Protein AF-A0A235B1N5-F1 (afdb_monomer_lite)

Organism: NCBI:txid1642702

Radius of gyration: 11.46 Å; chains: 1; bounding box: 26×24×28 Å

pLDDT: mean 78.3, std 10.1, range [47.28, 90.31]

Sequence (85 aa):
MLEISSDLHYGIFKRTNDWGSYLMLRKIKDYYKTDLTLANSQIDKLRSELEQVSLFLDERDRTELFKLTTELVGNKVQKVRVTGD

Structure (mmCIF, N/CA/C/O backbone):
data_AF-A0A235B1N5-F1
#
_entry.id   AF-A0A235B1N5-F1
#
loop_
_atom_site.group_PDB
_atom_site.id
_atom_site.type_symbol
_atom_site.label_atom_id
_atom_site.label_alt_id
_atom_site.label_comp_id
_atom_site.label_asym_id
_atom_site.label_entity_id
_atom_site.label_seq_id
_atom_site.pdbx_PDB_ins_code
_atom_site.Cartn_x
_atom_site.C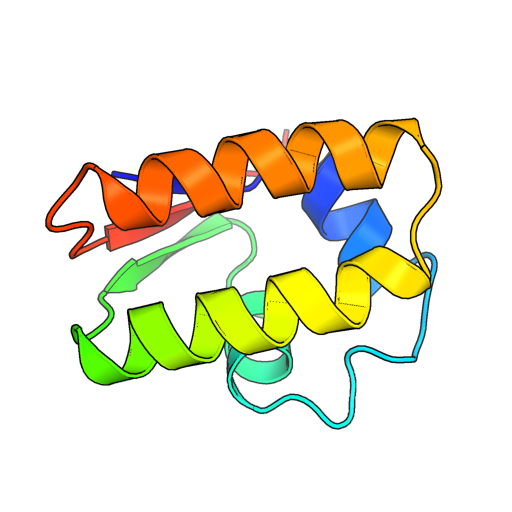artn_y
_atom_site.Cartn_z
_atom_site.occupancy
_atom_site.B_iso_or_equiv
_atom_site.auth_seq_id
_atom_site.auth_comp_id
_atom_site.auth_asym_id
_atom_site.auth_atom_id
_atom_site.pdbx_PDB_model_num
ATOM 1 N N . MET A 1 1 ? -11.431 8.319 2.511 1.00 63.75 1 MET A N 1
ATOM 2 C CA . MET A 1 1 ? -11.246 6.999 1.875 1.00 63.75 1 MET A CA 1
ATOM 3 C C . MET A 1 1 ? -10.019 7.136 1.006 1.00 63.75 1 MET A C 1
ATOM 5 O O . MET A 1 1 ? -9.949 8.136 0.310 1.00 63.75 1 MET A O 1
ATOM 9 N N . LEU A 1 2 ? -9.054 6.232 1.126 1.00 68.56 2 LEU A N 1
ATOM 10 C CA . LEU A 1 2 ? -7.830 6.257 0.320 1.00 68.56 2 LEU A CA 1
ATOM 11 C C . LEU A 1 2 ? -8.000 5.312 -0.866 1.00 68.56 2 LEU A C 1
ATOM 13 O O . LEU A 1 2 ? -8.538 4.225 -0.663 1.00 68.56 2 LEU A O 1
ATOM 17 N N . GLU A 1 3 ? -7.542 5.697 -2.051 1.00 74.62 3 GLU A N 1
ATOM 18 C CA . GLU A 1 3 ? -7.626 4.867 -3.252 1.00 74.62 3 GLU A CA 1
ATOM 19 C C . GLU A 1 3 ? -6.231 4.511 -3.778 1.00 74.62 3 GLU A C 1
ATOM 21 O O . GLU A 1 3 ? -5.414 5.396 -4.006 1.00 74.62 3 GLU A O 1
ATOM 26 N N . ILE A 1 4 ? -5.955 3.216 -3.955 1.00 80.12 4 ILE A N 1
ATOM 27 C CA . ILE A 1 4 ? -4.763 2.722 -4.656 1.00 80.12 4 ILE A CA 1
ATOM 28 C C . ILE A 1 4 ? -5.173 2.439 -6.099 1.00 80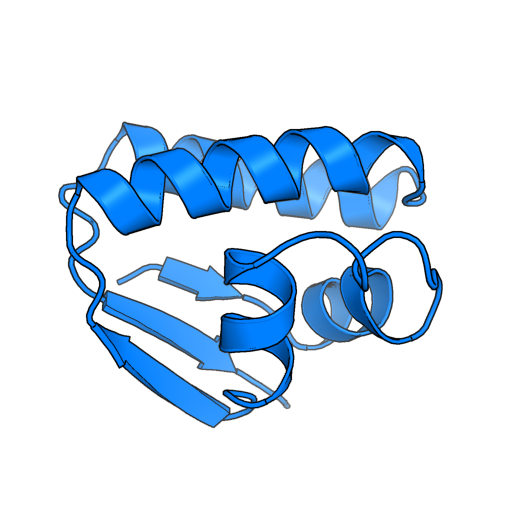.12 4 ILE A C 1
ATOM 30 O O . ILE A 1 4 ? -6.032 1.582 -6.322 1.00 80.12 4 ILE A O 1
ATOM 34 N N . SER A 1 5 ? -4.559 3.148 -7.048 1.00 80.38 5 SER A N 1
ATOM 35 C CA . SER A 1 5 ? -4.818 2.978 -8.478 1.00 80.38 5 SER A CA 1
ATOM 36 C C . SER A 1 5 ? -4.335 1.617 -8.992 1.00 80.38 5 SER A C 1
ATOM 38 O O . SER A 1 5 ? -3.449 0.981 -8.410 1.00 80.38 5 SER A O 1
ATOM 40 N N . SER A 1 6 ? -4.885 1.184 -10.129 1.00 79.38 6 SER A N 1
ATOM 41 C CA . SER A 1 6 ? -4.470 -0.058 -10.794 1.00 79.38 6 SER A CA 1
ATOM 42 C C . SER A 1 6 ? -3.004 -0.023 -11.234 1.00 79.38 6 SER A C 1
ATOM 44 O O . SER A 1 6 ? -2.301 -1.025 -11.112 1.00 79.38 6 SER A O 1
ATOM 46 N N . ASP A 1 7 ? -2.537 1.133 -11.713 1.00 82.12 7 ASP A N 1
ATOM 47 C CA . ASP A 1 7 ? -1.154 1.329 -12.155 1.00 82.12 7 ASP A CA 1
ATOM 48 C C . ASP A 1 7 ? -0.185 1.202 -10.976 1.00 82.12 7 ASP A C 1
ATOM 50 O O . ASP A 1 7 ? 0.786 0.449 -11.056 1.00 82.12 7 ASP A O 1
ATOM 54 N N . LEU A 1 8 ? -0.498 1.841 -9.843 1.00 82.44 8 LEU A N 1
ATOM 55 C CA . LEU A 1 8 ? 0.309 1.736 -8.630 1.00 82.44 8 LEU A CA 1
ATOM 56 C C . LEU A 1 8 ? 0.268 0.317 -8.040 1.00 82.44 8 LEU A C 1
ATOM 58 O O . LEU A 1 8 ? 1.297 -0.201 -7.605 1.00 82.44 8 LEU A O 1
ATOM 62 N N . HIS A 1 9 ? -0.893 -0.350 -8.053 1.00 84.44 9 HIS A N 1
ATOM 63 C CA . HIS A 1 9 ? -1.007 -1.760 -7.652 1.00 84.44 9 HIS A CA 1
ATOM 64 C C . HIS A 1 9 ? -0.116 -2.652 -8.525 1.00 84.44 9 HIS A C 1
ATOM 66 O O . HIS A 1 9 ? 0.649 -3.467 -8.006 1.00 84.44 9 HIS A O 1
ATOM 72 N N . TYR A 1 10 ? -0.130 -2.451 -9.843 1.00 83.19 10 TYR A N 1
ATOM 73 C CA . TYR A 1 10 ? 0.748 -3.169 -10.761 1.00 83.19 10 TYR A CA 1
ATOM 74 C C . TYR A 1 10 ? 2.232 -2.875 -10.487 1.00 83.19 10 TYR A C 1
ATOM 76 O O . TYR A 1 10 ? 3.041 -3.805 -10.416 1.00 83.19 10 TYR A O 1
ATOM 84 N N . GLY A 1 11 ? 2.595 -1.608 -10.276 1.00 83.56 11 GLY A N 1
ATOM 85 C CA . GLY A 1 11 ? 3.955 -1.198 -9.923 1.00 83.56 11 GLY A CA 1
ATOM 86 C C . GLY A 1 11 ? 4.464 -1.905 -8.667 1.00 83.56 11 G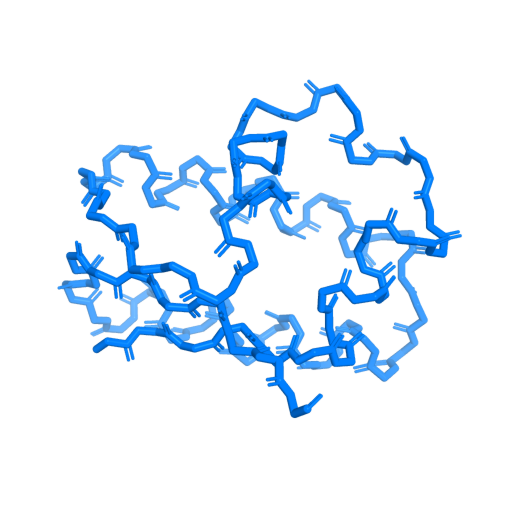LY A C 1
ATOM 87 O O . GLY A 1 11 ? 5.537 -2.506 -8.681 1.00 83.56 11 GLY A O 1
ATOM 88 N N . ILE A 1 12 ? 3.649 -1.938 -7.610 1.00 83.00 12 ILE A N 1
ATOM 89 C CA . ILE A 1 12 ? 4.011 -2.562 -6.332 1.00 83.00 12 ILE A CA 1
ATOM 90 C C . ILE A 1 12 ? 4.064 -4.092 -6.434 1.00 83.00 12 ILE A C 1
ATOM 92 O O . ILE A 1 12 ? 5.009 -4.687 -5.929 1.00 83.00 12 ILE A O 1
ATOM 96 N N . PHE A 1 13 ? 3.072 -4.745 -7.053 1.00 85.56 13 PHE A N 1
ATOM 97 C CA . PHE A 1 13 ? 2.885 -6.202 -6.928 1.00 85.56 13 PHE A CA 1
ATOM 98 C C . PHE A 1 13 ? 3.301 -7.032 -8.145 1.00 85.56 13 PHE A C 1
ATOM 100 O O . PHE A 1 13 ? 3.373 -8.260 -8.043 1.00 85.56 13 PHE A O 1
ATOM 107 N N . LYS A 1 14 ? 3.522 -6.406 -9.306 1.00 80.00 14 LYS A N 1
ATOM 108 C CA . LYS A 1 14 ? 3.891 -7.105 -10.550 1.00 80.00 14 LYS A CA 1
ATOM 109 C C . LYS A 1 14 ? 5.275 -6.746 -11.070 1.00 80.00 14 LYS A C 1
ATOM 111 O O . LYS A 1 14 ? 5.887 -7.604 -11.700 1.00 80.00 14 LYS A O 1
ATOM 116 N N . ARG A 1 15 ? 5.778 -5.530 -10.826 1.00 74.06 15 ARG A N 1
ATOM 117 C CA . ARG A 1 15 ? 7.131 -5.141 -11.270 1.00 74.06 15 ARG A CA 1
ATOM 118 C C . ARG A 1 15 ? 8.237 -5.564 -10.312 1.00 74.06 15 ARG A C 1
ATOM 120 O O . ARG A 1 15 ? 9.345 -5.817 -10.773 1.00 74.06 15 ARG A O 1
ATOM 127 N N . THR A 1 16 ? 7.952 -5.660 -9.015 1.00 69.81 16 THR A N 1
ATOM 128 C CA . THR A 1 16 ? 8.936 -6.045 -7.991 1.00 69.81 16 THR A CA 1
ATOM 129 C C . THR A 1 16 ? 8.456 -7.283 -7.231 1.00 69.81 16 THR A C 1
ATOM 131 O O . THR A 1 16 ? 7.259 -7.570 -7.187 1.00 69.81 16 THR A O 1
ATOM 134 N N . ASN A 1 17 ? 9.390 -8.032 -6.640 1.00 77.56 17 ASN A N 1
ATOM 135 C CA . ASN A 1 17 ? 9.085 -9.121 -5.700 1.00 77.56 17 ASN A CA 1
ATOM 136 C C . ASN A 1 17 ? 9.391 -8.731 -4.242 1.00 77.56 17 ASN A C 1
ATOM 138 O O . ASN A 1 17 ? 9.133 -9.512 -3.325 1.00 77.56 17 ASN A O 1
ATOM 142 N N . ASP A 1 18 ? 9.902 -7.519 -4.014 1.00 80.31 18 ASP A N 1
ATOM 143 C CA . ASP A 1 18 ? 10.351 -7.043 -2.703 1.00 80.31 18 ASP A CA 1
ATOM 144 C C . ASP A 1 18 ? 9.190 -6.816 -1.721 1.00 80.31 18 ASP A C 1
ATOM 146 O O . ASP A 1 18 ? 9.398 -6.740 -0.515 1.00 80.31 18 ASP A O 1
ATOM 150 N N . TRP A 1 19 ? 7.940 -6.812 -2.198 1.00 84.75 19 TRP A N 1
ATOM 151 C CA . TRP A 1 19 ? 6.737 -6.712 -1.363 1.00 84.75 19 TRP A CA 1
ATOM 152 C C . TRP A 1 19 ? 6.452 -7.976 -0.516 1.00 84.75 19 TRP A C 1
ATOM 154 O O . TRP A 1 19 ? 5.690 -7.912 0.450 1.00 84.75 19 TRP A O 1
ATOM 164 N N . GLY A 1 20 ? 7.033 -9.136 -0.855 1.00 82.94 20 GLY A N 1
ATOM 165 C CA . GLY A 1 20 ? 6.664 -10.440 -0.275 1.00 82.94 20 GLY A CA 1
ATOM 166 C C . GLY A 1 20 ? 6.967 -10.601 1.221 1.00 82.94 20 GLY A C 1
ATOM 167 O O . GLY A 1 20 ? 6.270 -11.335 1.926 1.00 82.94 20 GLY A O 1
ATOM 168 N N . SER A 1 21 ? 7.965 -9.880 1.732 1.00 84.88 21 SER A N 1
ATOM 169 C CA . SER A 1 21 ? 8.352 -9.906 3.152 1.00 84.88 21 SER A CA 1
ATOM 170 C C . SER A 1 21 ? 7.462 -9.019 4.031 1.00 84.88 21 SER A C 1
ATOM 172 O O . SER A 1 21 ? 7.426 -9.174 5.254 1.00 84.88 21 SER A O 1
ATOM 174 N N . TYR A 1 22 ? 6.696 -8.119 3.416 1.00 88.19 22 TYR A N 1
ATOM 175 C CA . TYR A 1 22 ? 5.896 -7.103 4.087 1.00 88.19 22 TYR A CA 1
ATOM 176 C C . TYR A 1 22 ? 4.481 -7.619 4.372 1.00 88.19 22 TYR A C 1
ATOM 178 O O . TYR A 1 22 ? 3.809 -8.200 3.518 1.00 88.19 22 TYR A O 1
ATOM 186 N N . LEU A 1 23 ? 4.029 -7.501 5.622 1.00 86.62 23 LEU A N 1
ATOM 187 C CA . LEU A 1 2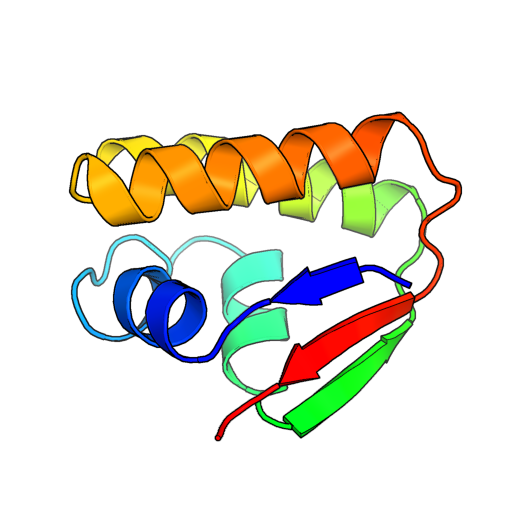3 ? 2.794 -8.148 6.075 1.00 86.62 23 LEU A CA 1
ATOM 188 C C . LEU A 1 23 ? 1.552 -7.420 5.556 1.00 86.62 23 LEU A C 1
ATOM 190 O O . LEU A 1 23 ? 0.598 -8.065 5.123 1.00 86.62 23 LEU A O 1
ATOM 194 N N . MET A 1 24 ? 1.555 -6.089 5.617 1.00 85.94 24 MET A N 1
ATOM 195 C CA . MET A 1 24 ? 0.452 -5.266 5.133 1.00 85.94 24 MET A CA 1
ATOM 196 C C . MET A 1 24 ? 0.400 -5.250 3.611 1.00 85.94 24 MET A C 1
ATOM 198 O O . MET A 1 24 ? -0.700 -5.359 3.080 1.00 85.94 24 MET A O 1
ATOM 202 N N . LEU A 1 25 ? 1.539 -5.216 2.912 1.00 87.31 25 LEU A N 1
ATOM 203 C CA . LEU A 1 25 ? 1.566 -5.342 1.448 1.00 87.31 25 LEU A CA 1
ATOM 204 C C . LEU A 1 25 ? 1.020 -6.694 0.980 1.00 87.31 25 LEU A C 1
ATOM 206 O O . LEU A 1 25 ? 0.163 -6.729 0.100 1.00 87.31 25 LEU A O 1
ATOM 210 N N . ARG A 1 26 ? 1.417 -7.803 1.623 1.00 86.75 26 ARG A N 1
ATOM 211 C CA . ARG A 1 26 ? 0.796 -9.115 1.370 1.00 86.75 26 ARG A CA 1
ATOM 212 C C . ARG A 1 26 ? -0.702 -9.100 1.621 1.00 86.75 26 ARG A C 1
ATOM 214 O O . ARG A 1 26 ? -1.440 -9.680 0.834 1.00 86.75 26 ARG A O 1
ATOM 221 N N . LYS A 1 27 ? -1.140 -8.432 2.696 1.00 83.50 27 LYS A N 1
ATOM 222 C CA . LYS A 1 27 ? -2.561 -8.269 2.988 1.00 83.50 27 LYS A CA 1
ATOM 223 C C . LYS A 1 27 ? -3.231 -7.561 1.820 1.00 83.50 27 LYS A C 1
ATOM 225 O O . LYS A 1 27 ? -4.086 -8.181 1.228 1.00 83.50 27 LYS A O 1
ATOM 230 N N . ILE A 1 28 ? -2.827 -6.345 1.443 1.00 80.69 28 ILE A N 1
ATOM 231 C CA . ILE A 1 28 ? -3.529 -5.531 0.430 1.00 80.69 28 ILE A CA 1
ATOM 232 C C . ILE A 1 28 ? -3.384 -6.029 -1.015 1.00 80.69 28 ILE A C 1
ATOM 234 O O . ILE A 1 28 ? -4.249 -5.717 -1.831 1.00 80.69 28 ILE A O 1
ATOM 238 N N . LYS A 1 29 ? -2.355 -6.828 -1.336 1.00 80.69 29 LYS A N 1
ATOM 239 C CA . LYS A 1 29 ? -2.160 -7.409 -2.675 1.00 80.69 29 LYS A CA 1
ATOM 240 C C . LYS A 1 29 ? -3.416 -8.119 -3.177 1.00 80.69 29 LYS A C 1
ATOM 242 O O . LYS A 1 29 ? -3.808 -7.926 -4.326 1.00 80.69 29 LYS A O 1
ATOM 247 N N . ASP A 1 30 ? -4.035 -8.909 -2.303 1.00 69.44 30 ASP A N 1
ATOM 248 C CA . ASP A 1 30 ? -5.184 -9.747 -2.645 1.00 69.44 30 ASP A CA 1
ATOM 249 C C . ASP A 1 30 ? -6.530 -8.990 -2.532 1.00 69.44 30 ASP A C 1
ATOM 251 O O . ASP A 1 30 ? -7.564 -9.536 -2.902 1.00 69.44 30 ASP A O 1
ATOM 255 N N . TYR A 1 31 ? -6.538 -7.719 -2.094 1.00 65.44 31 TYR A N 1
ATOM 256 C CA . TYR A 1 31 ? -7.754 -6.882 -1.977 1.00 65.44 31 TYR A CA 1
ATOM 257 C C . TYR A 1 31 ? -8.006 -6.016 -3.214 1.00 65.44 31 TYR A C 1
ATOM 259 O O . TYR A 1 31 ? -8.723 -5.019 -3.135 1.00 65.44 31 TYR A O 1
ATOM 267 N N . TYR A 1 32 ? -7.456 -6.384 -4.371 1.00 58.69 32 TYR A N 1
ATOM 268 C CA . TYR A 1 32 ? -7.802 -5.740 -5.635 1.00 58.69 32 TYR A CA 1
ATOM 269 C C . TYR A 1 32 ? -9.334 -5.731 -5.815 1.00 58.69 32 TYR A C 1
ATOM 271 O O . TYR A 1 32 ? -9.980 -6.775 -5.735 1.00 58.69 32 TYR A O 1
ATOM 279 N N . LYS A 1 33 ? -9.918 -4.540 -6.002 1.00 58.62 33 LYS A N 1
ATOM 280 C CA . LYS A 1 33 ? -11.368 -4.270 -6.105 1.00 58.62 33 LYS A CA 1
ATOM 281 C C . LYS A 1 33 ? -12.181 -4.438 -4.813 1.00 58.62 33 LYS A C 1
ATOM 283 O O . LYS A 1 33 ? -13.409 -4.394 -4.869 1.00 58.62 33 LYS A O 1
ATOM 288 N N . THR A 1 34 ? -11.534 -4.562 -3.651 1.00 63.84 34 THR A N 1
ATOM 289 C CA . THR A 1 34 ? -12.210 -4.711 -2.351 1.00 63.84 34 THR A CA 1
ATOM 290 C C . THR A 1 34 ? -11.874 -3.565 -1.400 1.00 63.84 34 THR A C 1
ATOM 292 O O . THR A 1 34 ? -10.752 -3.063 -1.348 1.00 63.84 34 THR A O 1
ATOM 295 N N . ASP A 1 35 ? -12.871 -3.150 -0.626 1.00 69.19 35 ASP A N 1
ATOM 296 C CA . ASP A 1 35 ? -12.699 -2.203 0.467 1.00 69.19 35 ASP A CA 1
ATOM 297 C C . ASP A 1 35 ? -12.064 -2.889 1.685 1.00 69.19 35 ASP A C 1
ATOM 299 O O . ASP A 1 35 ? -12.574 -3.896 2.175 1.00 69.19 35 ASP A O 1
ATOM 303 N N . LEU A 1 36 ? -10.989 -2.314 2.223 1.00 74.56 36 LEU A N 1
ATOM 304 C CA . LEU A 1 36 ? -10.340 -2.787 3.440 1.00 74.56 36 LEU A CA 1
ATOM 305 C C . LEU A 1 36 ? -10.452 -1.744 4.554 1.00 74.56 36 LEU A C 1
ATOM 307 O O . LEU A 1 36 ? -9.980 -0.612 4.429 1.00 74.56 36 LEU A O 1
ATOM 311 N N . THR A 1 37 ? -11.037 -2.150 5.680 1.00 78.19 37 THR A N 1
ATOM 312 C CA . THR A 1 37 ? -11.011 -1.368 6.920 1.00 78.19 37 THR A CA 1
ATOM 313 C C . THR A 1 37 ? -9.747 -1.695 7.707 1.00 78.19 37 THR A C 1
ATOM 315 O O . THR A 1 37 ? -9.461 -2.863 7.982 1.00 78.19 37 THR A O 1
ATOM 318 N N . LEU A 1 38 ? -8.982 -0.662 8.060 1.00 77.94 38 LEU A N 1
ATOM 319 C CA . LEU A 1 38 ? -7.722 -0.786 8.790 1.00 77.94 38 LEU A CA 1
ATOM 320 C C . LEU A 1 38 ? -7.786 -0.023 10.112 1.00 77.94 38 LEU A C 1
ATOM 322 O O . LEU A 1 38 ? -8.309 1.088 10.182 1.00 77.94 38 LEU A O 1
ATOM 326 N N . ALA A 1 39 ? -7.217 -0.617 11.159 1.00 81.94 39 ALA A N 1
ATOM 327 C CA . ALA A 1 39 ? -6.939 0.095 12.400 1.00 81.94 39 ALA A CA 1
ATOM 328 C C . ALA A 1 39 ? -5.760 1.066 12.214 1.00 81.94 39 ALA A C 1
ATOM 330 O O . ALA A 1 39 ? -4.896 0.834 11.370 1.00 81.94 39 ALA A O 1
ATOM 331 N N . ASN A 1 40 ? -5.656 2.095 13.060 1.00 80.50 40 ASN A N 1
ATOM 332 C CA . ASN A 1 40 ? -4.561 3.079 12.994 1.00 80.50 40 ASN A CA 1
ATOM 333 C C . ASN A 1 40 ? -3.166 2.430 12.989 1.00 80.50 40 ASN A C 1
ATOM 335 O O . ASN A 1 40 ? -2.338 2.763 12.151 1.00 80.50 40 ASN A O 1
ATOM 339 N N . SER A 1 41 ? -2.941 1.414 13.826 1.00 83.81 41 SER A N 1
ATOM 340 C CA . SER A 1 41 ? -1.672 0.672 13.851 1.00 83.81 41 SER A CA 1
ATOM 341 C C . SER A 1 41 ? -1.367 -0.071 12.545 1.00 83.81 41 SER A C 1
ATOM 343 O O . SER A 1 41 ? -0.207 -0.245 12.177 1.00 83.81 41 SER A O 1
ATOM 345 N N . GLN A 1 42 ? -2.398 -0.513 11.822 1.00 84.81 42 GLN A N 1
ATOM 346 C CA . GLN A 1 42 ? -2.249 -1.146 10.513 1.00 84.81 42 GLN A CA 1
ATOM 347 C C . GLN A 1 42 ? -1.988 -0.115 9.415 1.00 84.81 42 GLN A C 1
ATOM 349 O O . GLN A 1 42 ? -1.282 -0.434 8.464 1.00 84.81 42 GLN A O 1
ATOM 354 N N . ILE A 1 43 ? -2.526 1.098 9.550 1.00 82.88 43 ILE A N 1
ATOM 355 C CA . ILE A 1 43 ? -2.259 2.218 8.642 1.00 82.88 43 ILE A CA 1
ATOM 356 C C . ILE A 1 43 ? -0.804 2.661 8.766 1.00 82.88 43 ILE A C 1
ATOM 358 O O . ILE A 1 43 ? -0.118 2.759 7.754 1.00 82.88 43 ILE A O 1
ATOM 362 N N . ASP A 1 44 ? -0.309 2.851 9.991 1.00 84.75 44 ASP A N 1
ATOM 363 C CA . ASP A 1 44 ? 1.092 3.213 10.227 1.00 84.75 44 ASP A CA 1
ATOM 364 C C . ASP A 1 44 ? 2.044 2.148 9.677 1.00 84.75 44 ASP A C 1
ATOM 366 O O . ASP A 1 44 ? 3.043 2.462 9.025 1.00 84.75 44 ASP A O 1
ATOM 370 N N . LYS A 1 45 ? 1.699 0.869 9.876 1.00 88.50 45 LYS A N 1
ATOM 371 C CA . LYS A 1 45 ? 2.471 -0.239 9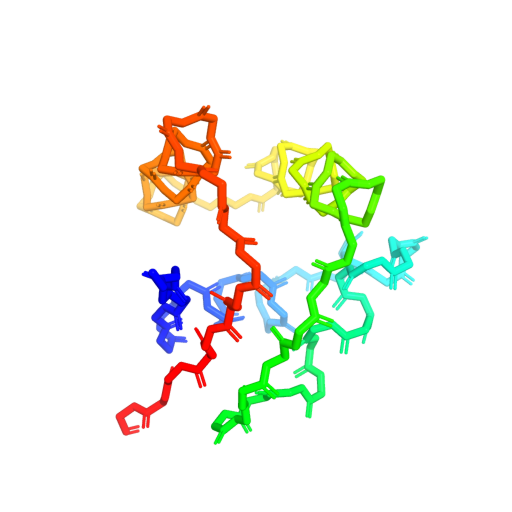.319 1.00 88.50 45 LYS A CA 1
ATOM 372 C C . LYS A 1 45 ? 2.421 -0.258 7.792 1.00 88.50 45 LYS A C 1
ATOM 374 O O . LYS A 1 45 ? 3.464 -0.380 7.166 1.00 88.50 45 LYS A O 1
ATOM 379 N N . LEU A 1 46 ? 1.240 -0.098 7.193 1.00 87.25 46 LEU A N 1
ATOM 380 C CA . LEU A 1 46 ? 1.088 -0.026 5.740 1.00 87.25 46 LEU A CA 1
ATOM 381 C C . LEU A 1 46 ? 1.912 1.128 5.156 1.00 87.25 46 LEU A C 1
ATOM 383 O O . LEU A 1 46 ? 2.600 0.923 4.164 1.00 87.25 46 LEU A O 1
ATOM 387 N N . ARG A 1 47 ? 1.903 2.305 5.793 1.00 86.06 47 ARG A N 1
ATOM 388 C CA . ARG A 1 47 ? 2.715 3.456 5.375 1.00 86.06 47 ARG A CA 1
ATOM 389 C C . ARG A 1 47 ? 4.200 3.114 5.368 1.00 86.06 47 ARG A C 1
ATOM 391 O O . ARG A 1 47 ? 4.859 3.320 4.357 1.00 86.06 47 ARG A O 1
ATOM 398 N N . SER A 1 48 ? 4.706 2.557 6.466 1.00 88.88 48 SER A N 1
ATOM 399 C CA . SER A 1 48 ? 6.122 2.197 6.571 1.00 88.88 48 SER A CA 1
ATOM 400 C C . SER A 1 48 ? 6.535 1.151 5.533 1.00 88.88 48 SER A C 1
ATOM 402 O O . SER A 1 48 ? 7.621 1.239 4.966 1.00 88.88 48 SER A O 1
ATOM 404 N N . GLU A 1 49 ? 5.678 0.167 5.254 1.00 90.31 49 GLU A N 1
ATOM 405 C CA . GLU A 1 49 ? 5.959 -0.839 4.227 1.00 90.31 49 GLU A CA 1
ATOM 406 C C . GLU A 1 49 ? 5.902 -0.241 2.805 1.00 90.31 49 GLU A C 1
ATOM 408 O O . GLU A 1 49 ? 6.734 -0.586 1.968 1.00 90.31 49 GLU A O 1
ATOM 413 N N . LEU A 1 50 ? 4.985 0.700 2.538 1.00 87.94 50 LEU A N 1
ATOM 414 C CA . LEU A 1 50 ? 4.917 1.437 1.268 1.00 87.94 50 LEU A CA 1
ATOM 415 C C . LEU A 1 50 ? 6.151 2.329 1.053 1.00 87.94 50 LEU A C 1
ATOM 417 O O . LEU A 1 50 ? 6.728 2.338 -0.031 1.00 87.94 50 LEU A O 1
ATOM 421 N N . GLU A 1 51 ? 6.597 3.051 2.081 1.00 88.12 51 GLU A N 1
ATOM 422 C CA . GLU A 1 51 ? 7.824 3.857 2.023 1.00 88.12 51 GLU A CA 1
ATOM 423 C C . GLU A 1 51 ? 9.047 2.989 1.706 1.00 88.12 51 GLU A C 1
ATOM 425 O O . GLU A 1 51 ? 9.873 3.363 0.875 1.00 88.12 51 GLU A O 1
ATOM 430 N N . GLN A 1 52 ? 9.140 1.799 2.301 1.00 89.62 52 GLN A N 1
ATOM 431 C CA . GLN A 1 52 ? 10.240 0.875 2.030 1.00 89.62 52 GLN A CA 1
ATOM 432 C C . GLN A 1 52 ? 10.187 0.297 0.613 1.00 89.62 52 GLN A C 1
ATOM 434 O O . GLN A 1 52 ? 11.212 0.273 -0.066 1.00 89.62 52 GLN A O 1
ATOM 439 N N . VAL A 1 53 ? 9.008 -0.125 0.135 1.00 88.00 53 VAL A N 1
ATOM 440 C CA . VAL A 1 53 ? 8.893 -0.684 -1.222 1.00 88.00 53 VAL A CA 1
ATOM 441 C C . VAL A 1 53 ? 9.142 0.375 -2.302 1.00 88.00 53 VAL A C 1
ATOM 443 O O . VAL A 1 53 ? 9.601 0.042 -3.391 1.00 88.00 53 VAL A O 1
ATOM 446 N N . SER A 1 54 ? 8.921 1.658 -1.987 1.00 87.12 54 SER A N 1
ATOM 447 C CA . SER A 1 54 ? 9.169 2.780 -2.902 1.00 87.12 54 SER A CA 1
ATOM 448 C C . SER A 1 54 ? 10.608 2.841 -3.422 1.00 87.12 54 SER A C 1
ATOM 450 O O . SER A 1 54 ? 10.837 3.288 -4.545 1.00 87.12 54 SER A O 1
ATOM 452 N N . LEU A 1 55 ? 11.575 2.329 -2.653 1.00 87.06 55 LEU A N 1
ATOM 453 C CA . LEU A 1 55 ? 12.987 2.271 -3.040 1.00 87.06 55 LEU A CA 1
ATOM 454 C C . LEU A 1 55 ? 13.229 1.404 -4.286 1.00 87.06 55 LEU A C 1
ATOM 456 O O . LEU A 1 55 ? 14.231 1.595 -4.974 1.00 87.06 55 LEU A O 1
ATOM 460 N N . PHE A 1 56 ? 12.304 0.490 -4.589 1.00 86.00 56 PHE A N 1
ATOM 461 C CA . PHE A 1 56 ? 12.384 -0.460 -5.701 1.00 86.00 56 PHE A CA 1
ATOM 462 C C . PHE A 1 56 ? 11.474 -0.091 -6.882 1.00 86.00 56 PHE A C 1
ATOM 464 O O . PHE A 1 56 ? 11.441 -0.804 -7.882 1.00 86.00 56 PHE A O 1
ATOM 471 N N . LEU A 1 57 ? 10.724 1.008 -6.775 1.00 84.56 57 LEU A N 1
ATOM 472 C CA . LEU A 1 57 ? 9.792 1.470 -7.802 1.00 84.56 57 LEU A CA 1
ATOM 473 C C . LEU A 1 57 ? 10.464 2.444 -8.780 1.00 84.56 57 LEU A C 1
ATOM 475 O O . LEU A 1 57 ? 11.500 3.045 -8.481 1.00 84.56 57 LEU A O 1
ATOM 479 N N . ASP A 1 58 ? 9.876 2.640 -9.958 1.00 86.50 58 ASP A N 1
ATOM 480 C CA . ASP A 1 58 ? 10.311 3.707 -10.864 1.00 86.50 58 ASP A CA 1
ATOM 481 C C . ASP A 1 58 ? 9.882 5.097 -10.342 1.00 86.50 58 ASP A C 1
ATOM 483 O O . ASP A 1 58 ? 9.221 5.222 -9.311 1.00 86.50 58 ASP A O 1
ATOM 487 N N . GLU A 1 59 ? 10.327 6.170 -10.996 1.00 86.75 59 GLU A N 1
ATOM 488 C CA . GLU A 1 59 ? 10.037 7.544 -10.559 1.00 86.75 59 GLU A CA 1
ATOM 489 C C . GLU A 1 59 ? 8.535 7.877 -10.594 1.00 86.75 59 GLU A C 1
ATOM 491 O O . GLU A 1 59 ? 8.031 8.597 -9.722 1.00 86.75 59 GLU A O 1
ATOM 496 N N . ARG A 1 60 ? 7.804 7.318 -11.567 1.00 86.06 60 ARG A N 1
ATOM 497 C CA . ARG A 1 60 ? 6.361 7.524 -11.715 1.00 86.06 60 ARG A CA 1
ATOM 498 C C . ARG A 1 60 ? 5.621 6.889 -10.540 1.00 86.06 60 ARG A C 1
ATOM 500 O O . ARG A 1 60 ? 4.894 7.588 -9.833 1.00 86.06 60 ARG A O 1
ATOM 507 N N . ASP A 1 61 ? 5.865 5.605 -10.300 1.00 85.00 61 ASP A N 1
ATOM 508 C CA . ASP A 1 61 ? 5.236 4.820 -9.240 1.00 85.00 61 ASP A CA 1
ATOM 509 C C . ASP A 1 61 ? 5.610 5.381 -7.852 1.00 85.00 61 ASP A C 1
ATOM 511 O O . ASP A 1 61 ? 4.763 5.475 -6.964 1.00 85.00 61 ASP A O 1
ATOM 515 N N . ARG A 1 62 ? 6.854 5.857 -7.669 1.00 87.06 62 ARG A N 1
ATOM 516 C CA . ARG A 1 62 ? 7.289 6.563 -6.446 1.00 87.06 62 ARG A CA 1
ATOM 517 C C . ARG A 1 62 ? 6.518 7.849 -6.193 1.00 87.06 62 ARG A C 1
ATOM 519 O O . ARG A 1 62 ? 6.120 8.106 -5.058 1.00 87.06 62 ARG A O 1
ATOM 526 N N . THR A 1 63 ? 6.318 8.663 -7.226 1.00 87.31 63 THR A N 1
ATOM 527 C CA . THR A 1 63 ? 5.593 9.935 -7.105 1.00 87.31 63 THR A CA 1
ATOM 528 C C . THR A 1 63 ? 4.139 9.697 -6.706 1.00 87.31 63 THR A C 1
ATOM 530 O O . THR A 1 63 ? 3.587 10.415 -5.870 1.00 87.31 63 THR A O 1
ATOM 533 N N . GLU A 1 64 ? 3.514 8.675 -7.284 1.00 84.69 64 GLU A N 1
ATOM 534 C CA . GLU A 1 64 ? 2.141 8.296 -6.967 1.00 84.69 64 GLU A CA 1
ATOM 535 C C . GLU A 1 64 ? 2.022 7.713 -5.553 1.00 84.69 64 GLU A C 1
ATOM 537 O O . GLU A 1 64 ? 1.145 8.115 -4.785 1.00 84.69 64 GLU A O 1
ATOM 542 N N . LEU A 1 65 ? 2.971 6.863 -5.155 1.00 86.31 65 LEU A N 1
ATOM 543 C CA . LEU A 1 65 ? 3.055 6.323 -3.802 1.00 86.31 65 LEU A CA 1
ATOM 544 C C . LEU A 1 65 ? 3.269 7.421 -2.750 1.00 86.31 65 LEU A C 1
ATOM 546 O O . LEU A 1 65 ? 2.654 7.368 -1.689 1.00 86.31 65 LEU A O 1
ATOM 550 N N . PHE A 1 66 ? 4.080 8.441 -3.037 1.00 85.44 66 PHE A N 1
ATOM 551 C CA . PHE A 1 66 ? 4.300 9.569 -2.126 1.00 85.44 66 PHE A CA 1
ATOM 552 C C . PHE A 1 66 ? 3.030 10.403 -1.886 1.00 85.44 66 PHE A C 1
ATOM 554 O O . PHE A 1 66 ? 2.760 10.840 -0.763 1.00 85.44 66 PHE A O 1
ATOM 561 N N . LYS A 1 67 ? 2.209 10.606 -2.925 1.00 84.00 67 LYS A N 1
ATOM 562 C CA . LYS A 1 67 ? 0.892 11.248 -2.772 1.00 84.00 67 LYS A CA 1
ATOM 563 C C . LYS A 1 67 ? -0.005 10.411 -1.861 1.00 84.00 67 LYS A C 1
ATOM 565 O O . LYS A 1 67 ? -0.578 10.939 -0.910 1.00 84.00 67 LYS A O 1
ATOM 570 N N . LEU A 1 68 ? -0.030 9.097 -2.089 1.00 83.12 68 LEU A N 1
ATOM 571 C CA . LEU A 1 68 ? -0.803 8.149 -1.293 1.00 83.12 68 LEU A CA 1
ATOM 572 C C . LEU A 1 68 ? -0.380 8.140 0.189 1.00 83.12 68 LEU A C 1
ATOM 574 O O . LEU A 1 68 ? -1.229 8.188 1.080 1.00 83.12 68 LEU A O 1
ATOM 578 N N . THR A 1 69 ? 0.924 8.116 0.484 1.00 82.06 69 THR A N 1
ATOM 579 C CA . THR A 1 69 ? 1.426 8.142 1.870 1.00 82.06 69 THR A CA 1
ATOM 580 C C . THR A 1 69 ? 1.183 9.484 2.558 1.00 82.06 69 THR A C 1
ATOM 582 O O . THR A 1 69 ? 0.923 9.506 3.761 1.00 82.06 69 THR A O 1
A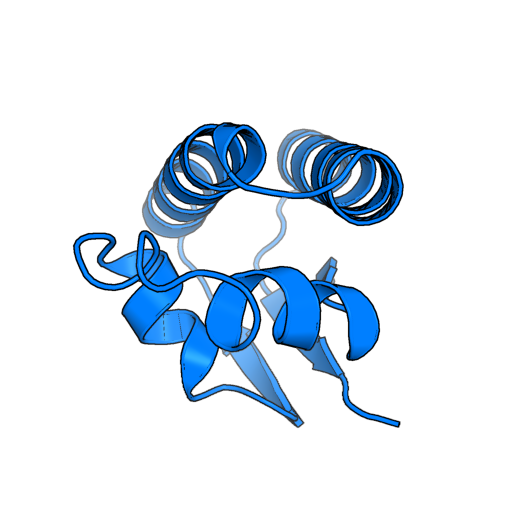TOM 585 N N . THR A 1 70 ? 1.174 10.593 1.817 1.00 80.69 70 THR A N 1
ATOM 586 C CA . THR A 1 70 ? 0.814 11.917 2.353 1.00 80.69 70 THR A CA 1
ATOM 587 C C . THR A 1 70 ? -0.666 11.979 2.751 1.00 80.69 70 THR A C 1
ATOM 589 O O . THR A 1 70 ? -1.008 12.477 3.826 1.00 80.69 70 THR A O 1
ATOM 592 N N . GLU A 1 71 ? -1.560 11.406 1.941 1.00 77.56 71 GLU A N 1
ATOM 593 C CA . GLU A 1 71 ? -2.994 11.326 2.256 1.00 77.56 71 GLU A CA 1
ATOM 594 C C . GLU A 1 71 ? -3.296 10.435 3.471 1.00 77.56 71 GLU A C 1
ATOM 596 O O . GLU A 1 71 ? -4.254 10.699 4.208 1.00 77.56 71 GLU A O 1
ATOM 601 N N . LEU A 1 72 ? -2.453 9.426 3.725 1.00 73.94 72 LEU A N 1
ATOM 602 C CA . LEU A 1 72 ? -2.505 8.591 4.930 1.00 73.94 72 LEU A CA 1
ATOM 603 C C . LEU A 1 72 ? -2.171 9.359 6.221 1.00 73.94 72 LEU A C 1
ATOM 605 O O . LEU A 1 72 ? -2.649 8.967 7.282 1.00 73.94 72 LEU A O 1
ATOM 609 N N . VAL A 1 73 ? -1.377 10.436 6.154 1.00 66.81 73 VAL A N 1
ATOM 610 C CA . VAL A 1 73 ? -0.991 11.259 7.322 1.00 66.81 73 VAL A CA 1
ATOM 611 C C . VAL A 1 73 ? -2.073 12.285 7.674 1.00 66.81 73 VAL A C 1
ATOM 613 O O . VAL A 1 73 ? -2.318 12.552 8.849 1.00 66.81 73 VAL A O 1
ATOM 616 N N . GLY A 1 74 ? -2.733 12.859 6.664 1.00 59.84 74 GLY A N 1
ATOM 617 C CA . GLY A 1 74 ? -3.701 13.947 6.856 1.00 59.84 74 GLY A CA 1
ATOM 618 C C . GLY A 1 74 ? -5.103 13.504 7.283 1.00 59.84 74 GLY A C 1
ATOM 619 O O . GLY A 1 74 ? -5.867 14.304 7.819 1.00 59.84 74 GLY A O 1
ATOM 620 N N . ASN A 1 75 ? -5.458 12.237 7.066 1.00 55.44 75 ASN A N 1
ATOM 621 C CA . ASN A 1 75 ? -6.808 11.734 7.292 1.00 55.44 75 ASN A CA 1
ATOM 622 C C . ASN A 1 75 ? -6.820 10.620 8.346 1.00 55.44 75 ASN A C 1
ATOM 624 O O . ASN A 1 75 ? -5.965 9.740 8.354 1.00 55.44 75 ASN A O 1
ATOM 628 N N . LYS A 1 76 ? -7.865 10.572 9.187 1.00 59.19 76 LYS A N 1
ATOM 629 C CA . LYS A 1 76 ? -8.248 9.351 9.924 1.00 59.19 76 LYS A CA 1
ATOM 630 C C . LYS A 1 76 ? -8.744 8.303 8.914 1.00 59.19 76 LYS A C 1
ATOM 632 O O . LYS A 1 76 ? -9.942 8.034 8.834 1.00 59.19 76 LYS A O 1
ATOM 637 N N . VAL A 1 77 ? -7.858 7.786 8.060 1.00 61.84 77 VAL A N 1
ATOM 638 C CA . VAL A 1 77 ? -8.197 6.885 6.951 1.00 61.84 77 VAL A CA 1
ATOM 639 C C . VAL A 1 77 ? -8.621 5.530 7.504 1.00 61.84 77 VAL A C 1
ATOM 641 O O . VAL A 1 77 ? -7.846 4.596 7.557 1.00 61.84 77 VAL A O 1
ATOM 644 N N . GLN A 1 78 ? -9.885 5.368 7.871 1.00 62.34 78 GLN A N 1
ATOM 645 C CA . GLN A 1 78 ? -10.379 4.071 8.351 1.00 62.34 78 GLN A CA 1
ATOM 646 C C . GLN A 1 78 ? -10.602 3.054 7.220 1.00 62.34 78 GLN A C 1
ATOM 648 O O . GLN A 1 78 ? -10.856 1.882 7.488 1.00 62.34 78 GLN A O 1
ATOM 653 N N . LYS A 1 79 ? -10.541 3.493 5.955 1.00 66.25 79 LYS A N 1
ATOM 654 C CA . LYS A 1 79 ? -10.916 2.698 4.782 1.00 66.25 79 LYS A CA 1
ATOM 655 C C . LYS A 1 79 ? -9.982 2.965 3.601 1.00 66.25 79 LYS A C 1
ATOM 657 O O . LYS A 1 79 ? -9.894 4.108 3.136 1.00 66.25 79 LYS A O 1
ATOM 662 N N . VAL A 1 80 ? -9.335 1.905 3.125 1.00 68.44 80 VAL A N 1
ATOM 663 C CA . VAL A 1 80 ? -8.512 1.865 1.910 1.00 68.44 80 VAL A CA 1
ATOM 664 C C . VAL A 1 80 ? -9.271 1.068 0.855 1.00 68.44 80 VAL A C 1
ATOM 666 O O . VAL A 1 80 ? -9.736 -0.034 1.134 1.00 68.44 80 VAL A O 1
ATOM 669 N N . ARG A 1 81 ? -9.406 1.621 -0.345 1.00 71.06 81 ARG A N 1
ATOM 670 C CA . ARG A 1 81 ? -9.983 0.967 -1.515 1.00 71.06 81 ARG A CA 1
ATOM 671 C C . ARG A 1 81 ? -8.873 0.742 -2.529 1.00 71.06 81 ARG A C 1
ATOM 673 O O . ARG A 1 81 ? -8.104 1.652 -2.811 1.00 71.06 81 ARG A O 1
ATOM 680 N N . VAL A 1 82 ? -8.786 -0.459 -3.078 1.00 66.19 82 VAL A N 1
ATOM 681 C CA . VAL A 1 82 ? -7.891 -0.744 -4.205 1.00 66.19 82 VAL A CA 1
ATOM 682 C C . VAL A 1 82 ? -8.768 -0.839 -5.444 1.00 66.19 82 VAL A C 1
ATOM 684 O O . VAL A 1 82 ? -9.566 -1.772 -5.543 1.00 66.19 82 VAL A O 1
ATOM 687 N N . THR A 1 83 ? -8.700 0.134 -6.348 1.00 64.31 83 THR A N 1
ATOM 688 C CA . THR A 1 83 ? -9.499 0.135 -7.580 1.00 64.31 83 THR A CA 1
ATOM 689 C C . THR A 1 83 ? -8.675 -0.389 -8.747 1.00 64.31 83 THR A C 1
ATOM 691 O O . THR A 1 83 ? -7.458 -0.247 -8.817 1.00 64.31 83 THR A O 1
ATOM 694 N N . GLY A 1 84 ? -9.371 -1.069 -9.647 1.00 50.97 84 GLY A N 1
ATOM 695 C CA . GLY A 1 84 ? -8.830 -1.578 -10.890 1.00 50.97 84 GLY A CA 1
ATOM 696 C C . GLY A 1 84 ? -9.757 -1.156 -12.006 1.00 50.97 84 GLY A C 1
ATOM 697 O O . GLY A 1 84 ? -10.925 -1.553 -11.940 1.00 50.97 84 GLY A O 1
ATOM 698 N N . ASP A 1 85 ? -9.269 -0.361 -12.954 1.00 47.28 85 ASP A N 1
ATOM 699 C CA . ASP A 1 85 ? -9.992 -0.103 -14.205 1.00 47.28 85 ASP A CA 1
ATOM 700 C C . ASP A 1 85 ? -10.152 -1.423 -14.985 1.00 47.28 85 ASP A C 1
ATOM 702 O O . ASP A 1 85 ? -9.185 -2.225 -15.015 1.00 47.28 85 ASP A O 1
#

Foldseek 3Di:
DFEAEQVLLCQQVPVDPVLVVQDLSVVCNVQEQHKDFDDLVSLVSNLVSLVVSLVVGDPVSNVVSVVRSVVSVPDPPRIYGYYYD

Secondary structure (DSSP, 8-state):
-EEE-HHHHHHHHHS-SGGGG-HHHHHHHTTTT-EEE--HHHHHHHHHHHHHHGGGS-HHHHHHHHHHHHHHHHS---EEEE---